Protein AF-A0A953DLY5-F1 (afdb_monomer)

Radius of gyration: 13.35 Å; Cα contacts (8 Å, |Δi|>4): 122; chains: 1; bounding box: 29×24×39 Å

Nearest PDB structures (foldseek):
  5k5d-assembly2_B  TM=7.966E-01  e=2.829E-06  Saccharolobus solfataricus 98/2
  5k5d-assembly1_A  TM=7.939E-01  e=3.022E-06  Saccharolobus solfataricus 98/2
  6ky4-assembly1_A  TM=8.857E-01  e=1.799E-05  Arabidopsis thaliana
  5k5d-assembly3_C  TM=6.833E-01  e=3.022E-06  Saccharolobus solfataricus 98/2
  5k5a-assembly1_B  TM=7.473E-01  e=5.528E-05  Saccharolobus solfataricus 98/2

Secondary structure (DSSP, 8-state):
-PPPPP---EEEEGGG-EE-TT---PPPHHHHHHHHHHHHHH---SPEEE-TTSEEEE-HHHHHHHHHTT-SEEEEEE-TTS-HHHHHHHHHHHT-

Foldseek 3Di:
DDDDDFPDKDKAFLVQADEDPPQVDDDDPVLLVVLLVCCVVPNDPDAFEAEPSRYTLDDVSVSSSCVVVVHGITIYTYPPVDDPVRSVVVSVVVVD

Structure (mmCIF, N/CA/C/O backbone):
data_AF-A0A953DLY5-F1
#
_entry.id   AF-A0A953DLY5-F1
#
loop_
_atom_site.group_PDB
_atom_site.id
_atom_site.type_symbol
_atom_site.label_atom_id
_atom_site.label_alt_id
_atom_site.label_comp_id
_atom_site.label_asym_id
_atom_site.label_entity_id
_atom_site.label_seq_id
_atom_site.pdbx_PDB_ins_code
_atom_site.Cartn_x
_atom_site.Cartn_y
_atom_site.Cartn_z
_atom_site.occupancy
_atom_site.B_iso_or_equiv
_atom_site.auth_seq_id
_atom_site.auth_comp_id
_atom_site.auth_asym_id
_atom_site.auth_atom_id
_atom_site.pdbx_PDB_model_num
ATOM 1 N N . MET A 1 1 ? 13.168 12.242 -22.043 1.00 70.00 1 MET A N 1
ATOM 2 C CA . MET A 1 1 ? 12.352 11.008 -22.012 1.00 70.00 1 MET A CA 1
ATOM 3 C C . MET A 1 1 ? 11.004 11.363 -21.417 1.00 70.00 1 MET A C 1
ATOM 5 O O . MET A 1 1 ? 10.991 12.080 -20.424 1.00 70.00 1 MET A 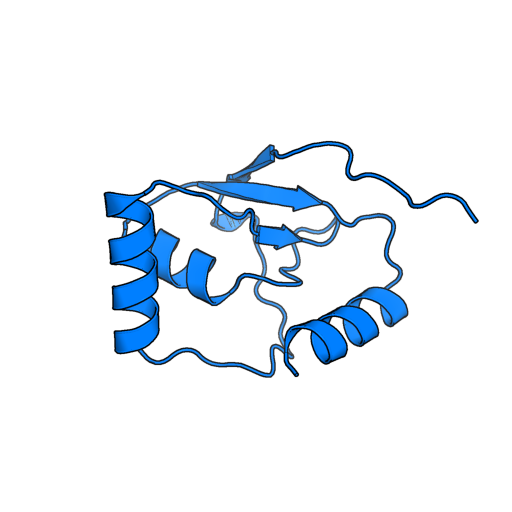O 1
ATOM 9 N N . SER A 1 2 ? 9.903 10.922 -22.023 1.00 78.06 2 SER A N 1
ATOM 10 C CA . SER A 1 2 ? 8.565 11.118 -21.452 1.00 78.06 2 SER A CA 1
ATOM 11 C C . SER A 1 2 ? 8.363 10.175 -20.259 1.00 78.06 2 SER A C 1
ATOM 13 O O . SER A 1 2 ? 8.818 9.030 -20.332 1.00 78.06 2 SER A O 1
ATOM 15 N N . PRO A 1 3 ? 7.724 10.620 -19.163 1.00 82.62 3 PRO A N 1
ATOM 16 C CA . PRO A 1 3 ? 7.433 9.741 -18.036 1.00 82.62 3 PRO A CA 1
ATOM 17 C C . PRO A 1 3 ? 6.436 8.652 -18.453 1.00 82.62 3 PRO A C 1
ATOM 19 O O . PRO A 1 3 ? 5.490 8.929 -19.192 1.00 82.62 3 PRO A O 1
ATOM 22 N N . ARG A 1 4 ? 6.630 7.416 -17.973 1.00 83.81 4 ARG A N 1
ATOM 23 C CA . ARG A 1 4 ? 5.615 6.362 -18.099 1.00 83.81 4 ARG A CA 1
ATOM 24 C C . ARG A 1 4 ? 4.547 6.596 -17.037 1.00 83.81 4 ARG A C 1
ATOM 26 O O . ARG A 1 4 ? 4.868 6.684 -15.854 1.00 83.81 4 ARG A O 1
ATOM 33 N N . LEU A 1 5 ? 3.297 6.707 -17.471 1.00 84.50 5 LEU A N 1
ATOM 34 C CA . LEU A 1 5 ? 2.148 6.746 -16.573 1.00 84.50 5 LEU A CA 1
ATOM 35 C C . LEU A 1 5 ? 1.753 5.312 -16.190 1.00 84.50 5 LEU A C 1
ATOM 37 O O . LEU A 1 5 ? 1.952 4.402 -16.999 1.00 84.50 5 LEU A O 1
ATOM 41 N N . PRO A 1 6 ? 1.231 5.092 -14.973 1.00 82.00 6 PRO A N 1
ATOM 42 C CA . PRO A 1 6 ? 0.628 3.814 -14.625 1.00 82.00 6 PRO A CA 1
ATOM 43 C C . PRO A 1 6 ? -0.647 3.585 -15.442 1.00 82.00 6 PRO A C 1
ATOM 45 O O . PRO A 1 6 ? -1.351 4.540 -15.774 1.00 82.00 6 PRO A O 1
ATOM 48 N N . ASP A 1 7 ? -0.964 2.320 -15.713 1.00 85.25 7 ASP A N 1
ATOM 49 C CA . ASP A 1 7 ? -2.159 1.943 -16.480 1.00 85.25 7 ASP A CA 1
ATOM 50 C C . ASP A 1 7 ? -3.462 2.207 -15.701 1.00 85.25 7 ASP A C 1
ATOM 52 O O . ASP A 1 7 ? -4.523 2.409 -16.291 1.00 85.25 7 ASP A O 1
ATOM 56 N N . GLY A 1 8 ? -3.383 2.269 -14.369 1.00 92.25 8 GLY A N 1
ATOM 57 C CA . GLY A 1 8 ? -4.500 2.613 -13.500 1.00 92.25 8 GLY A CA 1
ATOM 58 C C . GLY A 1 8 ? -4.305 2.135 -12.065 1.00 92.25 8 GLY A C 1
ATOM 59 O O . GLY A 1 8 ? -3.205 1.754 -11.659 1.00 92.25 8 GLY A O 1
ATOM 60 N N . VAL A 1 9 ? -5.399 2.173 -11.304 1.00 96.62 9 VAL A N 1
ATOM 61 C CA . VAL A 1 9 ? -5.503 1.579 -9.968 1.00 96.62 9 VAL A CA 1
ATOM 62 C C . VAL A 1 9 ? -6.413 0.357 -10.053 1.00 96.62 9 VAL A C 1
ATOM 64 O O . VAL A 1 9 ? -7.543 0.460 -10.526 1.00 96.62 9 VAL A O 1
ATOM 67 N N . GLU A 1 10 ? -5.937 -0.784 -9.564 1.00 95.81 10 GLU A N 1
ATOM 68 C CA . GLU A 1 10 ? -6.655 -2.062 -9.583 1.00 95.81 10 GLU A CA 1
ATOM 69 C C . GLU A 1 10 ? -6.940 -2.556 -8.166 1.00 95.81 10 GLU A C 1
ATOM 71 O O . GLU A 1 10 ? -6.115 -2.389 -7.273 1.00 95.81 10 GLU A O 1
ATOM 76 N N . LEU A 1 11 ? -8.080 -3.213 -7.940 1.00 97.19 11 LEU A N 1
ATOM 77 C CA . LEU A 1 11 ? -8.378 -3.844 -6.653 1.00 97.19 11 LEU A CA 1
ATOM 78 C C . LEU A 1 11 ? -7.841 -5.284 -6.643 1.00 97.19 11 LEU A C 1
ATOM 80 O O . LEU A 1 11 ? -8.316 -6.133 -7.397 1.00 97.19 11 LEU A O 1
ATOM 84 N N . VAL A 1 12 ? -6.867 -5.575 -5.777 1.00 97.06 12 VAL A N 1
ATOM 85 C CA . VAL A 1 12 ? -6.185 -6.878 -5.731 1.00 97.06 12 VAL A CA 1
ATOM 86 C C . VAL A 1 12 ? -6.332 -7.529 -4.362 1.00 97.06 12 VAL A C 1
ATOM 88 O O . VAL A 1 12 ? -6.158 -6.884 -3.330 1.00 97.06 12 VAL A O 1
ATOM 91 N N . SER A 1 13 ? -6.648 -8.829 -4.362 1.00 97.25 13 SER A N 1
ATOM 92 C CA . SER A 1 13 ? -6.735 -9.648 -3.146 1.00 97.25 13 SER A CA 1
ATOM 93 C C . SER A 1 13 ? -5.410 -9.653 -2.380 1.00 97.25 13 SER A C 1
ATOM 95 O O . SER A 1 13 ? -4.345 -9.827 -2.976 1.00 97.25 13 SER A O 1
ATOM 97 N N . LEU A 1 14 ? -5.485 -9.528 -1.053 1.00 95.50 14 LEU A N 1
ATOM 98 C CA . LEU A 1 14 ? -4.315 -9.557 -0.171 1.00 95.50 14 LEU A CA 1
ATOM 99 C C . LEU A 1 14 ? -3.505 -10.857 -0.274 1.00 95.50 14 LEU A C 1
ATOM 101 O O . LEU A 1 14 ? -2.298 -10.830 -0.035 1.00 95.50 14 LEU A O 1
ATOM 105 N N . ASP A 1 15 ? -4.134 -11.969 -0.654 1.00 93.94 15 ASP A N 1
ATOM 106 C CA . ASP A 1 15 ? -3.478 -13.279 -0.785 1.00 93.94 15 ASP A CA 1
ATOM 107 C C . ASP A 1 15 ? -2.606 -13.373 -2.041 1.00 93.94 15 ASP A C 1
ATOM 109 O O . ASP A 1 15 ? -1.704 -14.205 -2.136 1.00 93.94 15 ASP A O 1
ATOM 113 N N . ARG A 1 16 ? -2.846 -12.488 -3.014 1.00 94.31 16 ARG A N 1
ATOM 114 C CA . ARG A 1 16 ? -2.018 -12.366 -4.219 1.00 94.31 16 ARG A CA 1
ATOM 115 C C . ARG A 1 16 ? -0.802 -11.467 -3.999 1.00 94.31 16 ARG A C 1
ATOM 117 O O . ARG A 1 16 ? 0.066 -11.416 -4.870 1.00 94.31 16 ARG A O 1
ATOM 124 N N . LEU A 1 17 ? -0.739 -10.758 -2.870 1.00 94.25 17 LEU A N 1
ATOM 125 C CA . LEU A 1 17 ? 0.316 -9.798 -2.573 1.00 94.25 17 LEU A CA 1
ATOM 126 C C . LEU A 1 17 ? 1.412 -10.433 -1.724 1.00 94.25 17 LEU A C 1
ATOM 128 O O . LEU A 1 17 ? 1.170 -10.970 -0.643 1.00 94.25 17 LEU A O 1
ATOM 132 N N . LYS A 1 18 ? 2.646 -10.328 -2.214 1.00 89.38 18 LYS A N 1
ATOM 133 C CA . LYS A 1 18 ? 3.830 -10.895 -1.569 1.00 89.38 18 LYS A CA 1
ATOM 134 C C . LYS A 1 18 ? 4.631 -9.773 -0.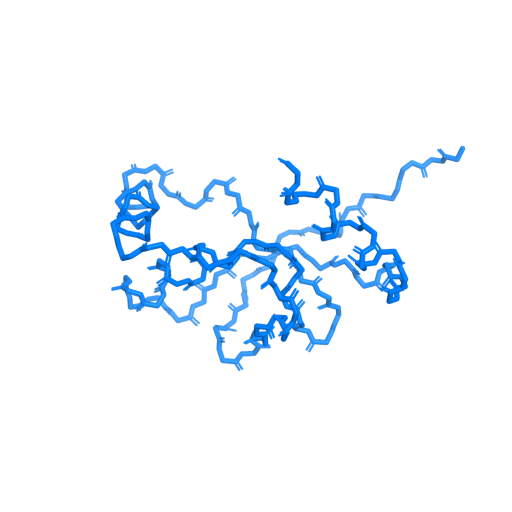917 1.00 89.38 18 LYS A C 1
ATOM 136 O O . LYS A 1 18 ? 5.099 -8.883 -1.632 1.00 89.38 18 LYS A O 1
ATOM 141 N N . PRO A 1 19 ? 4.832 -9.788 0.409 1.00 81.81 19 PRO A N 1
ATOM 142 C CA . PRO A 1 19 ? 5.718 -8.829 1.052 1.00 81.81 19 PRO A CA 1
ATOM 143 C C . PRO A 1 19 ? 7.117 -8.907 0.438 1.00 81.81 19 PRO A C 1
ATOM 145 O O . PRO A 1 19 ? 7.663 -9.994 0.246 1.00 81.81 19 PRO A O 1
ATOM 148 N N . TYR A 1 20 ? 7.722 -7.760 0.136 1.00 77.62 20 TYR A N 1
ATOM 149 C CA . TYR A 1 20 ? 9.118 -7.746 -0.289 1.00 77.62 20 TYR A CA 1
ATOM 150 C C . TYR A 1 20 ? 10.040 -8.176 0.855 1.00 77.62 20 TYR A C 1
ATOM 152 O O . TYR A 1 20 ? 10.104 -7.521 1.894 1.00 77.62 20 TYR A O 1
ATOM 160 N N . ALA A 1 21 ? 10.777 -9.267 0.639 1.00 67.69 21 ALA A N 1
ATOM 161 C CA . ALA A 1 21 ? 11.600 -9.922 1.658 1.00 67.69 21 ALA A CA 1
ATOM 162 C C . ALA A 1 21 ? 12.712 -9.031 2.244 1.00 67.69 21 ALA A C 1
ATOM 164 O O . ALA A 1 21 ? 13.216 -9.311 3.325 1.00 67.69 21 ALA A O 1
ATOM 165 N N . ARG A 1 22 ? 13.106 -7.964 1.535 1.00 68.56 22 ARG A N 1
ATOM 166 C CA . ARG A 1 22 ? 14.123 -6.999 1.984 1.00 68.56 22 ARG A CA 1
ATOM 167 C C . ARG A 1 22 ? 13.531 -5.625 2.286 1.00 68.56 22 ARG A C 1
ATOM 169 O O . ARG A 1 22 ? 14.210 -4.624 2.078 1.00 68.56 22 ARG A O 1
ATOM 176 N N . ASN A 1 23 ? 12.265 -5.558 2.692 1.00 66.06 23 ASN A N 1
ATOM 177 C CA . ASN A 1 23 ? 11.676 -4.295 3.117 1.00 66.06 23 ASN A CA 1
ATOM 178 C C . ASN A 1 23 ? 12.454 -3.757 4.338 1.00 66.06 23 ASN A C 1
ATOM 180 O O . ASN A 1 23 ? 12.457 -4.419 5.376 1.00 66.06 23 ASN A O 1
ATOM 184 N N . PRO A 1 24 ? 13.131 -2.599 4.231 1.00 61.72 24 PRO A N 1
ATOM 185 C CA . PRO A 1 24 ? 13.975 -2.088 5.308 1.00 61.72 24 PRO A CA 1
ATOM 186 C C . PRO A 1 24 ? 13.168 -1.522 6.483 1.00 61.72 24 PRO A C 1
ATOM 188 O O . PRO A 1 24 ? 13.738 -1.305 7.550 1.00 61.72 24 PRO A O 1
ATOM 191 N N . ARG A 1 25 ? 11.864 -1.262 6.302 1.00 70.25 25 ARG A N 1
ATOM 192 C CA . ARG A 1 25 ? 11.000 -0.674 7.331 1.00 70.25 25 ARG A CA 1
ATOM 193 C C . ARG A 1 25 ? 10.004 -1.690 7.869 1.00 70.25 25 ARG A C 1
ATOM 195 O O . ARG A 1 25 ? 9.111 -2.148 7.159 1.00 70.25 25 ARG A O 1
ATOM 202 N N . THR A 1 26 ? 10.124 -1.984 9.155 1.00 71.44 26 THR A N 1
ATOM 203 C CA . THR A 1 26 ? 9.052 -2.574 9.953 1.00 71.44 26 THR A CA 1
ATOM 204 C C . THR A 1 26 ? 8.242 -1.446 10.591 1.00 71.44 26 THR A C 1
ATOM 206 O O . THR A 1 26 ? 8.798 -0.430 11.007 1.00 71.44 26 THR A O 1
ATOM 209 N N . HIS A 1 27 ? 6.918 -1.592 10.621 1.00 79.56 27 HIS A N 1
ATOM 210 C CA . HIS A 1 27 ? 6.033 -0.650 11.306 1.00 79.56 27 HIS A CA 1
ATOM 211 C C . HIS A 1 27 ? 5.728 -1.176 12.706 1.00 79.56 27 HIS A C 1
ATOM 213 O O . HIS A 1 27 ? 5.526 -2.379 12.867 1.00 79.56 27 HIS A O 1
ATOM 219 N N . SER A 1 28 ? 5.687 -0.292 13.704 1.00 88.38 28 SER A N 1
ATOM 220 C CA . SER A 1 28 ? 5.165 -0.663 15.022 1.00 88.38 28 SER A CA 1
ATOM 221 C C . SER A 1 28 ? 3.645 -0.851 14.969 1.00 88.38 28 SER A C 1
ATOM 223 O O . SER A 1 28 ? 2.965 -0.258 14.126 1.00 88.38 28 SER A O 1
ATOM 225 N N . ASP A 1 29 ? 3.090 -1.619 15.906 1.00 90.25 29 ASP A N 1
ATOM 226 C CA . ASP A 1 29 ? 1.639 -1.844 16.006 1.00 90.25 29 ASP A CA 1
ATOM 227 C C . ASP A 1 29 ? 0.840 -0.538 16.139 1.00 90.25 29 ASP A C 1
ATOM 229 O O . ASP A 1 29 ? -0.289 -0.433 15.648 1.00 90.25 29 ASP A O 1
ATOM 233 N N . GLU A 1 30 ? 1.427 0.471 16.787 1.00 94.31 30 GLU A N 1
ATOM 234 C CA . GLU A 1 30 ? 0.849 1.808 16.923 1.00 94.31 30 GLU A CA 1
ATOM 235 C C . GLU A 1 30 ? 0.801 2.542 15.577 1.00 94.31 30 GLU A C 1
ATOM 237 O O . GLU A 1 30 ? -0.238 3.092 15.212 1.00 94.31 30 GLU A O 1
ATOM 242 N N . GLN A 1 31 ? 1.882 2.494 14.791 1.00 92.50 31 GLN A N 1
ATOM 243 C CA . GLN A 1 31 ? 1.902 3.085 13.450 1.00 92.50 31 GLN A CA 1
ATOM 244 C C . GLN A 1 31 ? 0.875 2.414 12.533 1.00 92.50 31 GLN A C 1
ATOM 246 O O . GLN A 1 31 ? 0.150 3.096 11.810 1.00 92.50 31 GLN A O 1
ATOM 251 N N . VAL A 1 32 ? 0.765 1.085 12.592 1.00 95.12 32 VAL A N 1
ATOM 252 C CA . VAL A 1 32 ? -0.272 0.341 11.863 1.00 95.12 32 VAL A CA 1
ATOM 253 C C . VAL A 1 32 ? -1.669 0.777 12.312 1.00 95.12 32 VAL A C 1
ATOM 255 O O . VAL A 1 32 ? -2.542 0.966 11.466 1.00 95.12 32 VAL A O 1
ATOM 258 N N . ALA A 1 33 ? -1.893 0.969 13.618 1.00 96.06 33 ALA A N 1
ATOM 259 C CA . ALA A 1 33 ? -3.174 1.441 14.148 1.00 96.06 33 ALA A CA 1
ATOM 260 C C . ALA A 1 33 ? -3.550 2.817 13.587 1.00 96.06 33 ALA A C 1
ATOM 262 O O . ALA A 1 33 ? -4.687 3.016 13.165 1.00 96.06 33 ALA A O 1
ATOM 263 N N . GLN A 1 34 ? -2.590 3.745 13.544 1.00 96.69 34 GLN A N 1
ATOM 264 C CA . GLN A 1 34 ? -2.795 5.088 13.000 1.00 96.69 34 GLN A CA 1
ATOM 265 C C . GLN A 1 34 ? -3.116 5.048 11.501 1.00 96.69 34 GLN A C 1
ATOM 267 O O . GLN A 1 34 ? -4.032 5.734 11.050 1.00 96.69 34 GLN A O 1
ATOM 272 N N . ILE A 1 35 ? -2.421 4.205 10.728 1.00 96.06 35 ILE A N 1
ATOM 273 C CA . ILE A 1 35 ? -2.714 4.013 9.300 1.00 96.06 35 ILE A CA 1
ATOM 274 C C . ILE A 1 35 ? -4.120 3.426 9.114 1.00 96.06 35 ILE A C 1
ATOM 276 O O . ILE A 1 35 ? -4.875 3.912 8.276 1.00 96.06 35 ILE A O 1
ATOM 280 N N . ALA A 1 36 ? -4.492 2.412 9.899 1.00 97.69 36 ALA A N 1
ATOM 281 C CA . ALA A 1 36 ? -5.821 1.808 9.843 1.00 97.69 36 ALA A CA 1
ATOM 282 C C . ALA A 1 36 ? -6.924 2.821 10.183 1.00 97.69 36 ALA A C 1
ATOM 284 O O . ALA A 1 36 ? -7.906 2.914 9.451 1.00 97.69 36 ALA A O 1
ATOM 285 N N . ALA A 1 37 ? -6.736 3.619 11.238 1.00 97.94 37 ALA A N 1
ATOM 286 C CA . ALA A 1 37 ? -7.662 4.686 11.609 1.00 97.94 37 ALA A CA 1
ATOM 287 C C . ALA A 1 37 ? -7.807 5.724 10.484 1.00 97.94 37 ALA A C 1
ATOM 289 O O . ALA A 1 37 ? -8.924 6.066 10.108 1.00 97.94 37 ALA A O 1
ATOM 290 N N . SER A 1 38 ? -6.694 6.141 9.873 1.00 98.12 38 SER A N 1
ATOM 291 C CA . SER A 1 38 ? -6.704 7.055 8.727 1.00 98.12 38 SER A CA 1
ATOM 292 C C . SER A 1 38 ? -7.458 6.477 7.522 1.00 98.12 38 SER A C 1
ATOM 294 O O . SER A 1 38 ? -8.225 7.195 6.885 1.00 98.12 38 SER A O 1
ATOM 296 N N . ILE A 1 39 ? -7.301 5.180 7.231 1.00 97.88 39 ILE A N 1
ATOM 297 C CA . ILE A 1 39 ? -8.051 4.498 6.163 1.00 97.88 39 ILE A CA 1
ATOM 298 C C . ILE A 1 39 ? -9.553 4.467 6.469 1.00 97.88 39 ILE A C 1
ATOM 300 O O . ILE A 1 39 ? -10.356 4.639 5.555 1.00 97.88 39 ILE A O 1
ATOM 304 N N . VAL A 1 40 ? -9.948 4.252 7.726 1.00 97.81 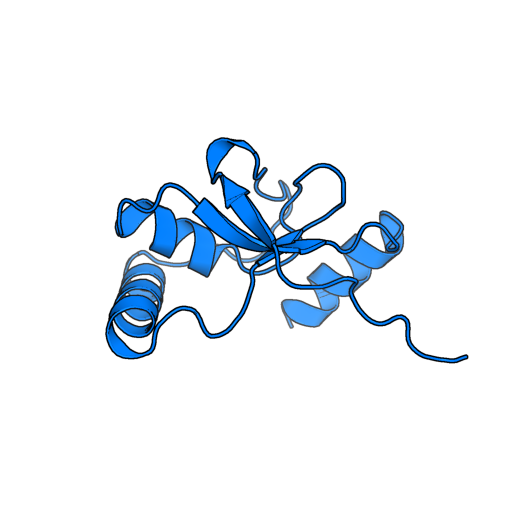40 VAL A N 1
ATOM 305 C CA . VAL A 1 40 ? -11.365 4.271 8.125 1.00 97.81 40 VAL A CA 1
ATOM 306 C C . VAL A 1 40 ? -11.956 5.675 8.002 1.00 97.81 40 VAL A C 1
ATOM 308 O O . VAL A 1 40 ? -13.072 5.821 7.513 1.00 97.81 40 VAL A O 1
ATOM 311 N N . GLU A 1 41 ? -11.217 6.699 8.424 1.00 98.12 41 GLU A N 1
ATOM 312 C CA . GLU A 1 41 ? -11.709 8.078 8.466 1.00 98.12 41 GLU A CA 1
ATOM 313 C C . GLU A 1 41 ? -11.741 8.745 7.084 1.00 98.12 41 GLU A C 1
ATOM 315 O O . GLU A 1 41 ? -12.723 9.395 6.729 1.00 98.12 41 GLU A O 1
ATOM 320 N N . PHE A 1 42 ? -10.689 8.561 6.283 1.00 97.75 42 PHE A N 1
ATOM 321 C CA . PHE A 1 42 ? -10.499 9.279 5.016 1.00 97.75 42 PHE A CA 1
ATOM 322 C C . PHE A 1 42 ? -10.603 8.382 3.779 1.00 97.75 42 PHE A C 1
ATOM 324 O O . PHE A 1 42 ? -10.484 8.860 2.649 1.00 97.75 42 PHE A O 1
ATOM 331 N N . GLY A 1 43 ? -10.807 7.080 3.970 1.00 96.69 43 GLY A N 1
ATOM 332 C CA . GLY A 1 43 ? -10.758 6.100 2.896 1.00 96.69 43 GLY A CA 1
ATOM 333 C C . GLY A 1 43 ? -9.333 5.795 2.425 1.00 96.69 43 GLY A C 1
ATOM 334 O O . GLY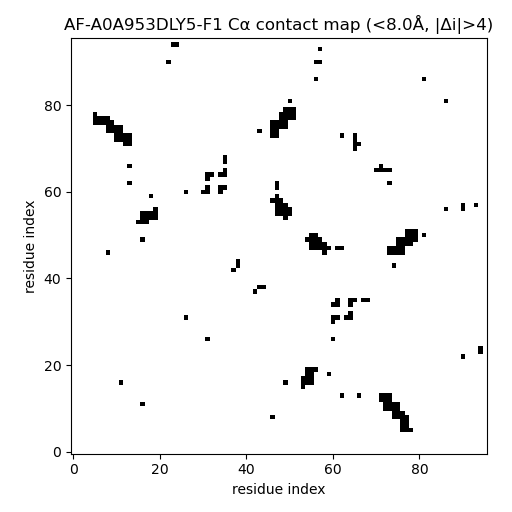 A 1 43 ? -8.322 6.223 2.989 1.00 96.69 43 GLY A O 1
ATOM 335 N N . TRP A 1 44 ? -9.242 5.021 1.344 1.00 96.62 44 TRP A N 1
ATOM 336 C CA . TRP A 1 44 ? -7.963 4.600 0.785 1.00 96.62 44 TRP A CA 1
ATOM 337 C C . TRP A 1 44 ? -7.415 5.625 -0.212 1.00 96.62 44 TRP A C 1
ATOM 339 O O . TRP A 1 44 ? -7.715 5.588 -1.402 1.00 96.62 44 TRP A O 1
ATOM 349 N N . THR A 1 45 ? -6.571 6.532 0.269 1.00 95.25 45 THR A N 1
ATOM 350 C CA . THR A 1 45 ? -6.084 7.669 -0.534 1.00 95.25 45 THR A CA 1
ATOM 351 C C . THR A 1 45 ? -4.841 7.375 -1.371 1.00 95.25 45 THR A C 1
ATOM 353 O O . THR A 1 45 ? -4.551 8.108 -2.309 1.00 95.25 45 THR A O 1
ATOM 356 N N . ASN A 1 46 ? -4.087 6.320 -1.045 1.00 94.62 46 ASN A N 1
ATOM 357 C CA . ASN A 1 46 ? -2.795 6.026 -1.669 1.00 94.62 46 ASN A CA 1
ATOM 358 C C . ASN A 1 46 ? -2.648 4.525 -1.952 1.00 94.62 46 ASN A C 1
ATOM 360 O O . ASN A 1 46 ? -2.539 3.756 -0.992 1.00 94.62 46 ASN A O 1
ATOM 364 N N . PRO A 1 47 ? -2.633 4.085 -3.221 1.00 96.31 47 PRO A N 1
ATOM 365 C CA . PRO A 1 47 ? -2.557 2.668 -3.566 1.00 96.31 47 PRO A CA 1
ATOM 366 C C . PRO A 1 47 ? -1.234 2.031 -3.120 1.00 96.31 47 PRO A C 1
ATOM 368 O O . PRO A 1 47 ? -0.228 2.709 -2.906 1.00 96.31 47 PRO A O 1
ATOM 371 N N . VAL A 1 48 ? -1.234 0.706 -2.990 1.00 96.31 48 VAL A N 1
ATOM 372 C CA . VAL A 1 48 ? -0.006 -0.075 -2.774 1.00 96.31 48 VAL A CA 1
ATOM 373 C C . VAL A 1 48 ? 0.716 -0.219 -4.110 1.00 96.31 48 VAL A C 1
ATOM 375 O O . VAL A 1 48 ? 0.100 -0.526 -5.128 1.00 96.31 48 VAL A O 1
ATOM 378 N N . LEU A 1 49 ? 2.029 -0.013 -4.124 1.00 95.38 49 LEU A N 1
ATOM 379 C CA . LEU A 1 49 ? 2.819 -0.161 -5.342 1.00 95.38 49 LEU A CA 1
ATOM 380 C C . LEU A 1 49 ? 3.331 -1.591 -5.424 1.00 95.38 49 LEU A C 1
ATOM 382 O O . LEU A 1 49 ? 3.990 -2.066 -4.495 1.00 95.38 49 LEU A O 1
ATOM 386 N N . VAL A 1 50 ? 3.039 -2.277 -6.525 1.00 95.50 50 VAL A N 1
ATOM 387 C CA . VAL A 1 50 ? 3.374 -3.693 -6.690 1.00 95.50 50 VAL A CA 1
ATOM 388 C C . VAL A 1 50 ? 4.100 -3.945 -7.998 1.00 95.50 50 VAL A C 1
ATOM 390 O O . VAL A 1 50 ? 3.903 -3.272 -9.001 1.00 95.50 50 VAL A O 1
ATOM 393 N N . ALA A 1 51 ? 4.955 -4.949 -7.993 1.00 93.00 51 ALA A N 1
ATOM 394 C CA . ALA A 1 51 ? 5.484 -5.567 -9.188 1.00 93.00 51 ALA A CA 1
ATOM 395 C C . ALA A 1 51 ? 4.405 -6.357 -9.944 1.00 93.00 51 ALA A C 1
ATOM 397 O O . ALA A 1 51 ? 3.420 -6.794 -9.353 1.00 93.00 51 ALA A O 1
ATOM 398 N N . GLY A 1 52 ? 4.654 -6.653 -11.224 1.00 90.88 52 GLY A N 1
ATOM 399 C CA . GLY A 1 52 ? 3.758 -7.492 -12.036 1.00 90.88 52 GLY A CA 1
ATOM 400 C C . GLY A 1 52 ? 3.533 -8.917 -11.499 1.00 90.88 52 GLY A C 1
ATOM 401 O O . GLY A 1 52 ? 2.551 -9.555 -11.856 1.00 90.88 52 GLY A O 1
ATOM 402 N N . ASP A 1 53 ? 4.397 -9.416 -10.611 1.00 91.44 53 ASP A N 1
ATOM 403 C CA . ASP A 1 53 ? 4.265 -10.728 -9.958 1.00 91.44 53 ASP A CA 1
ATOM 404 C C . ASP A 1 53 ? 3.580 -10.674 -8.574 1.00 91.44 53 ASP A C 1
ATOM 406 O O . ASP A 1 53 ? 3.549 -11.681 -7.856 1.00 91.44 53 ASP A O 1
ATOM 410 N N . GLY A 1 54 ? 3.060 -9.501 -8.191 1.00 92.69 54 GLY A N 1
ATOM 411 C CA . GLY A 1 54 ? 2.416 -9.246 -6.901 1.00 92.69 54 GLY A CA 1
ATOM 412 C C . GLY A 1 54 ? 3.378 -8.888 -5.764 1.00 92.69 54 GLY A C 1
ATOM 413 O O . GLY A 1 54 ? 2.935 -8.733 -4.625 1.00 92.69 54 GLY A O 1
ATOM 414 N N . THR A 1 55 ? 4.682 -8.751 -6.027 1.00 92.81 55 THR A N 1
ATOM 415 C CA . THR A 1 55 ? 5.648 -8.328 -5.000 1.00 92.81 55 THR A CA 1
ATOM 416 C C . THR A 1 55 ? 5.430 -6.869 -4.610 1.00 92.81 55 THR A C 1
ATOM 418 O O . THR A 1 55 ? 5.454 -5.980 -5.456 1.00 92.81 55 THR A O 1
ATOM 421 N N . VAL A 1 56 ? 5.261 -6.605 -3.321 1.00 92.81 56 VAL A N 1
ATOM 422 C CA . VAL A 1 56 ? 4.970 -5.272 -2.783 1.00 92.81 56 VAL A CA 1
ATOM 423 C C . VAL A 1 56 ? 6.231 -4.421 -2.775 1.00 92.81 56 VAL A C 1
ATOM 425 O O . VAL A 1 56 ? 7.156 -4.690 -2.016 1.00 92.81 56 VAL A O 1
ATOM 428 N N . ILE A 1 57 ? 6.260 -3.376 -3.592 1.00 92.31 57 ILE A N 1
ATOM 429 C CA . ILE A 1 57 ? 7.384 -2.443 -3.700 1.00 92.31 57 ILE A CA 1
ATOM 430 C C . ILE A 1 57 ? 7.293 -1.376 -2.602 1.00 92.31 57 ILE A C 1
ATOM 432 O O . ILE A 1 57 ? 8.290 -1.119 -1.934 1.00 92.31 57 ILE A O 1
ATOM 436 N N . ALA A 1 58 ? 6.108 -0.796 -2.389 1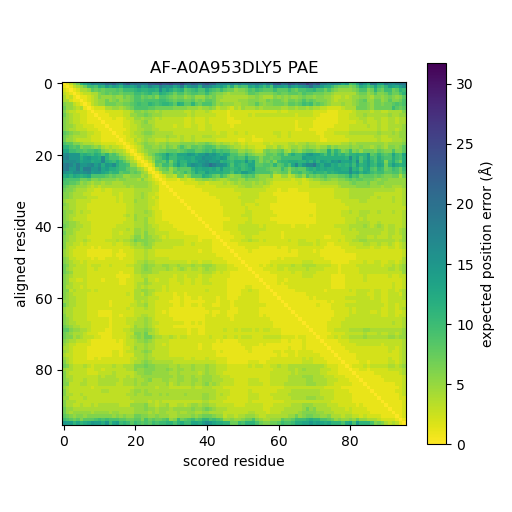.00 92.31 58 ALA A N 1
ATOM 437 C CA . ALA A 1 58 ? 5.860 0.201 -1.348 1.00 92.31 58 ALA A CA 1
ATOM 438 C C . ALA A 1 58 ? 4.422 0.119 -0.821 1.00 92.31 58 ALA A C 1
ATOM 440 O O . ALA A 1 58 ? 3.505 -0.289 -1.537 1.00 92.31 58 ALA A O 1
ATOM 441 N N . GLY A 1 59 ? 4.221 0.541 0.430 1.00 92.62 59 GLY A N 1
ATOM 442 C CA . GLY A 1 59 ? 2.912 0.524 1.091 1.00 92.62 59 GLY A CA 1
ATOM 443 C C . GLY A 1 59 ? 2.689 -0.634 2.069 1.00 92.62 59 GLY A C 1
ATOM 444 O O . GLY A 1 59 ? 1.540 -0.930 2.387 1.00 92.62 59 GLY A O 1
ATOM 445 N N . HIS A 1 60 ? 3.747 -1.269 2.588 1.00 92.38 60 HIS A N 1
ATOM 446 C CA . HIS A 1 60 ? 3.642 -2.383 3.546 1.00 92.38 60 HIS A CA 1
ATOM 447 C C . HIS A 1 60 ? 2.802 -2.052 4.786 1.00 92.38 60 HIS A C 1
ATOM 449 O O . HIS A 1 60 ? 1.969 -2.864 5.173 1.00 92.38 60 HIS A O 1
ATOM 455 N N . GLY A 1 61 ? 2.928 -0.851 5.361 1.00 92.94 61 GLY A N 1
ATOM 456 C CA . GLY A 1 61 ? 2.086 -0.429 6.489 1.00 92.94 61 GLY A CA 1
ATOM 457 C C . GLY A 1 61 ? 0.591 -0.375 6.158 1.00 92.94 61 GLY A C 1
ATOM 458 O O . GLY A 1 61 ? -0.236 -0.699 7.005 1.00 92.94 61 GLY A O 1
ATOM 459 N N . ARG A 1 62 ? 0.228 -0.046 4.909 1.00 94.94 62 ARG A N 1
ATOM 460 C CA . ARG A 1 62 ? -1.172 -0.081 4.452 1.00 94.94 62 ARG A CA 1
ATOM 461 C C . ARG A 1 62 ? -1.680 -1.506 4.288 1.00 94.94 62 ARG A C 1
ATOM 463 O O . ARG A 1 62 ? -2.846 -1.753 4.563 1.00 94.94 62 ARG A O 1
ATOM 470 N N . LEU A 1 63 ? -0.825 -2.443 3.876 1.00 94.50 63 LEU A N 1
ATOM 471 C CA . LEU A 1 63 ? -1.197 -3.859 3.833 1.00 94.50 63 LEU A CA 1
ATOM 472 C C . LEU A 1 63 ? -1.445 -4.417 5.225 1.00 94.50 63 LEU A C 1
ATOM 474 O O . LEU A 1 63 ? -2.429 -5.120 5.425 1.00 94.50 63 LEU A O 1
ATOM 478 N N . GLU A 1 64 ? -0.590 -4.073 6.182 1.00 94.06 64 GLU A N 1
ATOM 479 C CA . GLU A 1 64 ? -0.781 -4.500 7.565 1.00 94.06 64 GLU A CA 1
ATOM 480 C C . GLU A 1 64 ? -2.052 -3.885 8.164 1.00 94.06 64 GLU A C 1
ATOM 482 O O . GLU A 1 64 ? -2.869 -4.583 8.763 1.00 94.06 64 GLU A O 1
ATOM 487 N N . ALA A 1 65 ? -2.301 -2.600 7.896 1.00 95.94 65 ALA A N 1
ATOM 488 C CA . ALA A 1 65 ? -3.553 -1.951 8.266 1.00 95.94 65 ALA A CA 1
ATOM 489 C C . ALA A 1 65 ? -4.773 -2.619 7.607 1.00 95.94 65 ALA A C 1
ATOM 491 O O . ALA A 1 65 ? -5.773 -2.853 8.278 1.00 95.94 65 ALA A O 1
ATOM 492 N N . ALA A 1 66 ? -4.691 -2.982 6.324 1.00 96.94 66 ALA A N 1
ATOM 493 C CA . ALA A 1 66 ? -5.764 -3.680 5.619 1.00 96.94 66 ALA A CA 1
ATOM 494 C C . ALA A 1 66 ? -6.076 -5.044 6.248 1.00 96.94 66 ALA A C 1
ATOM 496 O O . ALA A 1 66 ? -7.247 -5.370 6.440 1.00 96.94 66 ALA A O 1
ATOM 497 N N . ARG A 1 67 ? -5.038 -5.807 6.624 1.00 95.06 67 ARG A N 1
ATOM 498 C CA . ARG A 1 67 ? -5.189 -7.076 7.354 1.00 95.06 67 ARG A CA 1
ATOM 499 C C . ARG A 1 67 ? -5.861 -6.855 8.704 1.00 95.06 67 ARG A C 1
ATOM 501 O O . ARG A 1 67 ? -6.820 -7.549 9.026 1.00 95.06 67 ARG A O 1
ATOM 508 N N . ARG A 1 68 ? -5.419 -5.845 9.458 1.00 95.69 68 ARG A N 1
ATOM 509 C CA . ARG A 1 68 ? -6.010 -5.477 10.752 1.00 95.69 68 ARG A CA 1
ATOM 510 C C . ARG A 1 68 ? -7.478 -5.057 10.644 1.00 95.69 68 ARG A C 1
ATOM 512 O O . ARG A 1 68 ? -8.254 -5.340 11.549 1.00 95.69 68 ARG A O 1
ATOM 519 N N . LEU A 1 69 ? -7.854 -4.397 9.551 1.00 97.38 69 LEU A N 1
ATOM 520 C CA . LEU A 1 69 ? -9.231 -3.989 9.260 1.00 97.38 69 LEU A CA 1
ATOM 521 C C . LEU A 1 69 ? -10.100 -5.125 8.690 1.00 97.38 69 LEU A C 1
ATOM 523 O O . LEU A 1 69 ? -11.285 -4.910 8.451 1.00 97.38 69 LEU A O 1
ATOM 527 N N . GLY A 1 70 ? -9.542 -6.318 8.456 1.00 97.19 70 GLY A N 1
ATOM 528 C CA . GLY A 1 70 ? -10.277 -7.452 7.889 1.00 97.19 70 GLY A CA 1
ATOM 529 C C . GLY A 1 70 ? -10.658 -7.271 6.415 1.00 97.19 70 GLY A C 1
ATOM 530 O O . GLY A 1 70 ? -11.642 -7.850 5.958 1.00 97.19 70 GLY A O 1
ATOM 531 N N . LEU A 1 71 ? -9.915 -6.451 5.665 1.00 97.44 71 LEU A N 1
ATOM 532 C CA . LEU A 1 71 ? -10.147 -6.264 4.234 1.00 97.44 71 LEU A CA 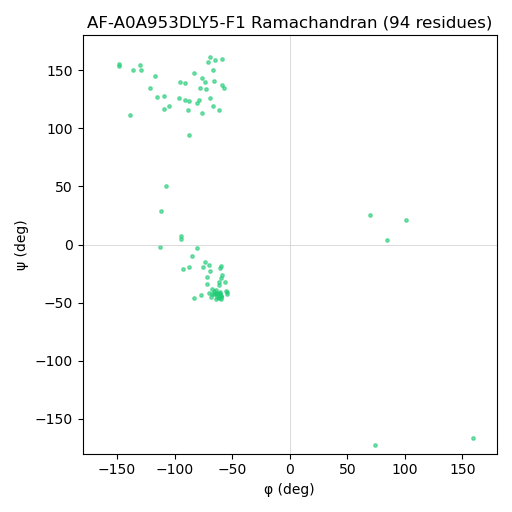1
ATOM 533 C C . LEU A 1 71 ? -9.611 -7.460 3.443 1.00 97.44 71 LEU A C 1
ATOM 535 O O . LEU A 1 71 ? -8.541 -7.979 3.741 1.00 97.44 71 LEU A O 1
ATOM 539 N N . ASN A 1 72 ? -10.315 -7.850 2.379 1.00 97.00 72 ASN A N 1
ATOM 540 C CA . ASN A 1 72 ? -9.887 -8.955 1.510 1.00 97.00 72 ASN A CA 1
ATOM 541 C C . ASN A 1 72 ? -9.049 -8.488 0.314 1.00 97.00 72 ASN A C 1
ATOM 543 O O . ASN A 1 72 ? -8.325 -9.281 -0.289 1.00 97.00 72 ASN A O 1
ATOM 547 N N . ALA A 1 73 ? -9.161 -7.213 -0.054 1.00 97.56 73 ALA A N 1
ATOM 548 C CA . ALA A 1 73 ? -8.496 -6.637 -1.211 1.00 97.56 73 ALA A CA 1
ATOM 549 C C . ALA A 1 73 ? -8.158 -5.164 -0.977 1.00 97.56 73 ALA A C 1
ATOM 551 O O . ALA A 1 73 ? -8.807 -4.487 -0.178 1.00 97.56 73 ALA A O 1
ATOM 552 N N . VAL A 1 74 ? -7.142 -4.680 -1.686 1.00 98.00 74 VAL A N 1
ATOM 553 C CA . VAL A 1 74 ? -6.635 -3.308 -1.585 1.00 98.00 74 VAL A CA 1
ATOM 554 C C . VAL A 1 74 ? -6.374 -2.735 -2.974 1.00 98.00 74 VAL A C 1
ATOM 556 O O . VAL A 1 74 ? -6.072 -3.497 -3.898 1.00 98.00 74 VAL A O 1
ATOM 559 N N . PRO A 1 75 ? -6.492 -1.413 -3.159 1.00 98.06 75 PRO A N 1
ATOM 560 C CA . PRO A 1 75 ? -6.142 -0.781 -4.418 1.00 98.06 75 PRO A CA 1
ATOM 561 C C . PRO A 1 75 ? -4.619 -0.758 -4.598 1.00 98.06 75 PRO A C 1
ATOM 563 O O . PRO A 1 75 ? -3.865 -0.387 -3.690 1.00 98.06 75 PRO A O 1
ATOM 566 N N . VAL A 1 76 ? -4.166 -1.139 -5.787 1.00 97.75 76 VAL A N 1
ATOM 567 C CA . VAL A 1 76 ? -2.756 -1.235 -6.157 1.00 97.75 76 VAL A CA 1
ATOM 568 C C . VAL A 1 76 ? -2.476 -0.520 -7.471 1.00 97.75 76 VAL A C 1
ATOM 570 O O . VAL A 1 76 ? -3.354 -0.396 -8.321 1.00 97.75 76 VAL A O 1
ATOM 573 N N . VAL A 1 77 ? -1.230 -0.094 -7.648 1.00 97.00 77 VAL A N 1
ATOM 574 C CA . VAL A 1 77 ? -0.678 0.320 -8.941 1.00 97.00 77 VAL A CA 1
ATOM 575 C C . VAL A 1 77 ? 0.428 -0.657 -9.312 1.00 97.00 77 VAL A C 1
ATOM 577 O O . VAL A 1 77 ? 1.358 -0.881 -8.529 1.00 97.00 77 VAL A O 1
ATOM 580 N N . VAL A 1 78 ? 0.330 -1.230 -10.511 1.00 95.31 78 VAL A N 1
ATOM 581 C CA . VAL A 1 78 ? 1.302 -2.198 -11.019 1.00 95.31 78 VAL A CA 1
ATOM 582 C C . VAL A 1 78 ? 2.451 -1.470 -11.722 1.00 95.31 78 VAL A C 1
ATOM 584 O O . VAL A 1 78 ? 2.262 -0.694 -12.654 1.00 95.31 78 VAL A O 1
ATOM 587 N N . LEU A 1 79 ? 3.673 -1.731 -11.266 1.00 93.25 79 LEU A N 1
ATOM 588 C CA . LEU A 1 79 ? 4.931 -1.196 -11.785 1.00 93.25 79 LEU A CA 1
ATOM 589 C C . LEU A 1 79 ? 5.703 -2.293 -12.538 1.00 93.25 79 LEU A C 1
ATOM 591 O O . LEU A 1 79 ? 6.881 -2.559 -12.277 1.00 93.25 79 LEU A O 1
ATOM 595 N N . ASP A 1 80 ? 5.019 -2.976 -13.455 1.00 90.44 80 ASP A N 1
ATOM 596 C CA . ASP A 1 80 ? 5.567 -4.070 -14.271 1.00 90.44 80 ASP A CA 1
ATOM 597 C C . ASP A 1 80 ? 6.767 -3.636 -15.131 1.00 90.44 80 ASP A C 1
ATOM 599 O O . ASP A 1 80 ? 7.687 -4.413 -15.373 1.00 90.44 80 ASP A O 1
ATOM 603 N N . HIS A 1 81 ? 6.792 -2.360 -15.496 1.00 89.69 81 HIS A N 1
ATOM 604 C CA . HIS A 1 81 ? 7.818 -1.696 -16.283 1.00 89.69 81 HIS A CA 1
ATOM 605 C C . HIS A 1 81 ? 9.155 -1.513 -15.574 1.00 89.69 81 HIS A C 1
ATOM 607 O O . HIS A 1 81 ? 10.160 -1.239 -16.231 1.00 89.69 81 HIS A O 1
ATOM 613 N N . LEU A 1 82 ? 9.178 -1.618 -14.244 1.00 90.50 82 LEU A N 1
ATOM 614 C CA . LEU A 1 82 ? 10.416 -1.526 -13.490 1.00 90.50 82 LEU A CA 1
ATOM 615 C C . LEU A 1 82 ? 11.141 -2.868 -13.531 1.00 90.50 82 LEU A C 1
ATOM 617 O O . LEU A 1 82 ? 10.634 -3.882 -13.037 1.00 90.50 82 LEU A O 1
ATOM 621 N N . SER A 1 83 ? 12.375 -2.838 -14.033 1.00 90.69 83 SER A N 1
ATOM 622 C CA . SER A 1 83 ? 13.343 -3.913 -13.817 1.00 90.69 83 SER A CA 1
ATOM 623 C C . SER A 1 83 ? 13.606 -4.118 -12.323 1.00 90.69 83 SER A C 1
ATOM 625 O O . SER A 1 83 ? 13.417 -3.215 -11.505 1.00 90.69 83 SER A O 1
ATOM 627 N N . GLU A 1 84 ? 14.121 -5.288 -11.951 1.00 87.69 84 GLU A N 1
ATOM 628 C CA . GLU A 1 84 ? 14.456 -5.589 -10.556 1.00 87.69 84 GLU A CA 1
ATOM 629 C C . GLU A 1 84 ? 15.416 -4.548 -9.946 1.00 87.69 84 GLU A C 1
ATOM 631 O O . GLU A 1 84 ? 15.234 -4.111 -8.810 1.00 87.69 84 GLU A O 1
ATOM 636 N N . ALA A 1 85 ? 16.402 -4.083 -10.721 1.00 91.19 85 ALA A N 1
ATOM 637 C CA . ALA A 1 85 ? 17.335 -3.047 -10.286 1.00 91.19 85 ALA A CA 1
ATOM 638 C C . ALA A 1 85 ? 16.637 -1.706 -10.010 1.00 91.19 85 ALA A C 1
ATOM 640 O O . ALA A 1 85 ? 16.918 -1.075 -8.991 1.00 91.19 85 ALA A O 1
ATOM 641 N N . GLN A 1 86 ? 15.697 -1.298 -10.868 1.00 91.88 86 GLN A N 1
ATOM 642 C CA . GLN A 1 86 ? 14.912 -0.079 -10.6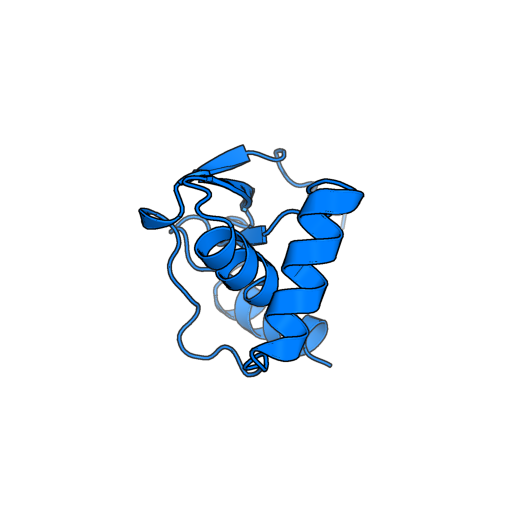59 1.00 91.88 86 GLN A CA 1
ATOM 643 C C . GLN A 1 86 ? 13.966 -0.207 -9.463 1.00 91.88 86 GLN A C 1
ATOM 645 O O . GLN A 1 86 ? 13.847 0.745 -8.698 1.00 91.88 86 GLN A O 1
ATOM 650 N N . ARG A 1 87 ? 13.352 -1.379 -9.242 1.00 89.62 87 ARG A N 1
ATOM 651 C CA . ARG A 1 87 ? 12.539 -1.636 -8.040 1.00 89.62 87 ARG A CA 1
ATOM 652 C C . ARG A 1 87 ? 13.372 -1.472 -6.774 1.00 89.62 87 ARG A C 1
ATOM 654 O O . ARG A 1 87 ? 12.956 -0.763 -5.867 1.00 89.62 87 ARG A O 1
ATOM 661 N N . ARG A 1 88 ? 14.575 -2.057 -6.729 1.00 87.38 88 ARG A N 1
ATO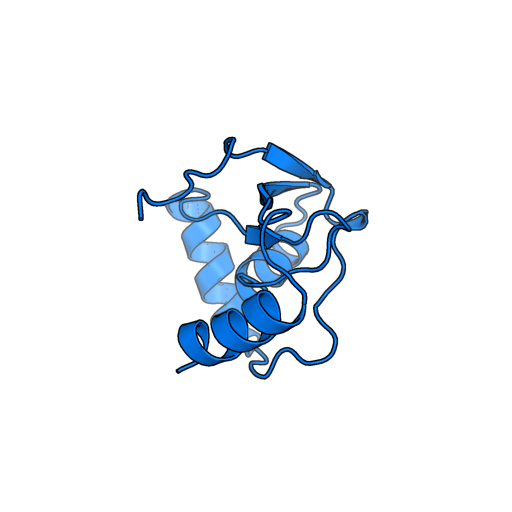M 662 C CA . ARG A 1 88 ? 15.501 -1.887 -5.594 1.00 87.38 88 ARG A CA 1
ATOM 663 C C . ARG A 1 88 ? 15.887 -0.424 -5.382 1.00 87.38 88 ARG A C 1
ATOM 665 O O . ARG A 1 88 ? 15.863 0.044 -4.249 1.00 87.38 88 ARG A O 1
ATOM 672 N N . ALA A 1 89 ? 16.221 0.293 -6.455 1.00 89.88 89 ALA A N 1
ATOM 673 C CA . ALA A 1 89 ? 16.553 1.714 -6.382 1.00 89.88 89 ALA A CA 1
ATOM 674 C C . ALA A 1 89 ? 15.373 2.550 -5.861 1.00 89.88 89 ALA A C 1
ATOM 676 O O . ALA A 1 89 ? 15.569 3.416 -5.012 1.00 89.88 89 ALA A O 1
ATOM 677 N N . TYR A 1 90 ? 14.155 2.249 -6.314 1.00 90.19 90 TYR A N 1
ATOM 678 C CA . TYR A 1 90 ? 12.941 2.907 -5.849 1.00 90.19 90 TYR A CA 1
ATOM 679 C C . TYR A 1 90 ? 12.672 2.631 -4.367 1.00 90.19 90 TYR A C 1
ATOM 681 O O . TYR A 1 90 ? 12.463 3.575 -3.618 1.00 90.19 90 TYR A O 1
ATOM 689 N N . VAL A 1 91 ? 12.772 1.373 -3.914 1.00 86.31 91 VAL A N 1
ATOM 690 C CA . VAL A 1 91 ? 12.635 1.019 -2.487 1.00 86.31 91 VAL A CA 1
ATOM 691 C C . VAL A 1 91 ? 13.612 1.827 -1.631 1.00 86.31 91 VAL A C 1
ATOM 693 O O . VAL A 1 91 ? 13.231 2.340 -0.586 1.00 86.31 91 VAL A O 1
ATOM 696 N N . ILE A 1 92 ? 14.864 1.984 -2.071 1.00 85.94 92 ILE A N 1
ATOM 697 C CA . ILE A 1 92 ? 15.856 2.795 -1.350 1.00 85.94 92 ILE A CA 1
ATOM 698 C C . ILE A 1 92 ? 15.462 4.279 -1.334 1.00 85.94 92 ILE A C 1
ATOM 700 O O . ILE A 1 92 ? 15.653 4.937 -0.316 1.00 85.94 92 ILE A O 1
ATOM 704 N N . ALA A 1 93 ? 14.941 4.811 -2.441 1.00 86.88 93 ALA A N 1
ATOM 705 C CA . ALA A 1 93 ? 14.536 6.210 -2.542 1.00 86.88 93 ALA A CA 1
ATOM 706 C C . ALA A 1 93 ? 13.289 6.534 -1.699 1.00 86.88 93 ALA A C 1
ATOM 708 O O . 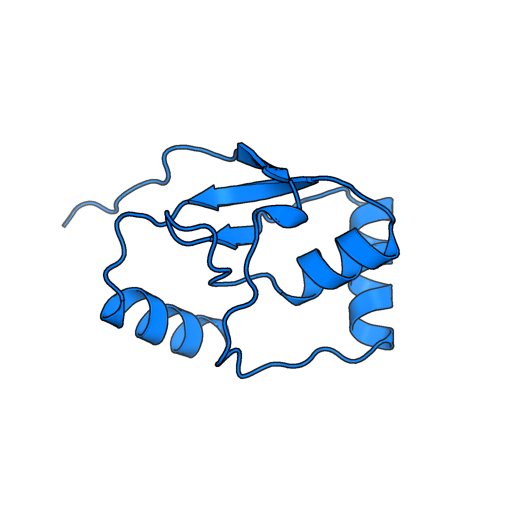ALA A 1 93 ? 13.273 7.566 -1.042 1.00 86.88 93 ALA A O 1
ATOM 709 N N . ASP A 1 94 ? 12.288 5.652 -1.692 1.00 84.50 94 ASP A N 1
ATOM 710 C CA . ASP A 1 94 ? 11.018 5.807 -0.964 1.00 84.50 94 ASP A CA 1
ATOM 711 C C . ASP A 1 94 ? 11.180 5.658 0.559 1.00 84.50 94 ASP A C 1
ATOM 713 O O . ASP A 1 94 ? 10.436 6.244 1.337 1.00 84.50 94 ASP A O 1
ATOM 717 N N . ASN A 1 95 ? 12.180 4.885 0.999 1.00 76.56 95 ASN A N 1
ATOM 718 C CA . ASN A 1 95 ? 12.446 4.643 2.418 1.00 76.56 95 ASN A CA 1
ATOM 719 C C . ASN A 1 95 ? 13.494 5.587 3.035 1.00 76.56 95 ASN A C 1
ATOM 721 O O . ASN A 1 95 ? 13.845 5.374 4.199 1.00 76.56 95 ASN A O 1
ATOM 725 N N . LYS A 1 96 ? 14.005 6.582 2.302 1.00 69.50 96 LYS A N 1
ATOM 726 C CA . LYS A 1 96 ? 14.789 7.681 2.891 1.00 69.50 96 LYS A CA 1
ATOM 727 C C . LYS A 1 96 ? 13.855 8.676 3.564 1.00 69.50 96 LYS A C 1
ATOM 729 O O . LYS A 1 96 ? 14.101 8.958 4.756 1.00 69.50 96 LYS A O 1
#

Solvent-accessible surface area (backbone atoms only — not comparable to full-atom values): 5724 Å² total; per-residue (Å²): 133,83,84,84,75,71,95,55,77,44,82,41,49,55,89,61,48,38,80,44,92,79,62,89,73,83,72,53,73,65,57,27,48,52,48,35,50,47,36,71,76,71,41,91,85,71,61,32,34,23,34,73,85,27,38,39,63,47,50,65,54,57,52,54,14,35,56,75,70,68,50,64,56,47,49,27,32,62,45,59,86,50,50,72,69,52,48,53,52,46,42,56,63,76,70,107

Mean predicted aligned error: 3.88 Å

Sequence (96 aa):
MSPRLPDGVELVSLDRLKPYARNPRTHSDEQVAQIAASIVEFGWTNPVLVAGDGTVIAGHGRLEAARRLGLNAVPVVVLDHLSEAQRRAYVIADNK

pLDDT: mean 90.46, std 8.44, range [61.72, 98.12]